Protein AF-A0A7S2KAJ5-F1 (afdb_monomer)

pLDDT: mean 87.56, std 11.95, range [47.47, 97.75]

Organism: NCBI:txid267567

Radius of gyration: 18.16 Å; Cα contacts (8 Å, |Δi|>4): 167; chains: 1; bounding box: 57×35×42 Å

InterPro domains:
  IPR006544 P-type ATPase, subfamily V [PTHR45630] (1-119)
  IPR023214 HAD superfamily [G3DSA:3.40.50.1000] (1-140)
  IPR036412 HAD-like superfamily [SSF56784] (3-54)

Sequence (151 aa):
LQFAGLLIMDCPLKFDSKRVVKELRAGQQKVVMVTGDALLTAVEVARRVGIVDAPQEFTYALSKTDVGDFVFQPIGGGKNEATENCLSYSVSTIAKLRKKVGEGKAAVCITGDVLAKLAVSAIERASPEKGSLVIDERIALNHPAARTELA

Secondary structure (DSSP, 8-state):
-----------PPPTTHHHHHHHHHHTT-------SS-HHHHHHHHHHTTS--S-GGGEEEEEE-TTS-EEEEETT--TTTTTTT-EE--HHHHHHHHHHHHTTS-EEE--HHHHHHHHHHHHHHH-TT-TT----HHHHTTSHHHHHHT-

Foldseek 3Di:
DDDDDDDDDDDDDDPCLLVVVVVCVVVVHQDDDDDPDDPVVSVVVCCVSVNAVADQQQEWEWDADPVRFIWTFRRPDDPVVRVVPIHGPDPVSVVVNVVCVVVSHHHYDYDLVRLLSLLVVQVCVVPVPDDDDPPDSVCSCVDPSSVVVVD

Solvent-accessible surface area (backbone atoms only — not comparable to full-atom values): 9088 Å² total; per-residue (Å²): 140,80,92,87,81,86,88,87,87,83,82,82,74,65,91,56,50,38,58,52,44,49,52,42,45,73,70,73,44,90,72,81,90,86,77,92,63,58,69,70,59,48,54,51,52,34,37,75,31,56,68,38,76,32,55,55,71,38,24,26,35,52,43,70,47,96,89,68,49,50,31,34,32,34,71,55,43,57,91,82,53,30,70,80,64,47,39,65,69,42,75,70,46,50,55,53,49,52,51,32,35,76,70,42,62,24,39,79,48,72,49,73,67,48,51,33,53,50,17,45,51,36,40,49,73,74,46,81,86,61,82,87,67,87,74,54,57,92,54,26,66,76,35,70,51,16,43,65,75,74,107

Nearest PDB structures (foldseek):
  4z2m-assembly1_B  TM=3.584E-01  e=3.881E+00  Homo sapiens
  5umu-assembly2_B  TM=3.124E-01  e=2.830E+00  Homo sapiens
  4kho-assembly1_A  TM=3.182E-01  e=8.284E+00  Thermochaetoides thermophila DSM 1495

Structure (mmCIF, N/CA/C/O backbone):
data_AF-A0A7S2KAJ5-F1
#
_entry.id   AF-A0A7S2KAJ5-F1
#
loop_
_atom_site.group_PDB
_atom_site.id
_atom_site.type_symbol
_atom_site.label_atom_id
_atom_site.label_alt_id
_atom_site.label_comp_id
_atom_site.label_asym_id
_atom_site.label_entity_id
_atom_site.label_seq_id
_atom_site.pdbx_PDB_ins_code
_atom_site.Cartn_x
_atom_site.Cartn_y
_atom_site.Cartn_z
_atom_site.occupancy
_atom_site.B_iso_or_equiv
_atom_site.auth_seq_id
_atom_site.auth_comp_id
_atom_site.auth_asym_id
_atom_site.auth_atom_id
_atom_site.pdbx_PDB_model_num
ATOM 1 N N . LEU A 1 1 ? -22.368 19.984 -20.597 1.00 83.06 1 LEU A N 1
ATOM 2 C CA . LEU A 1 1 ? -22.770 18.917 -19.649 1.00 83.06 1 LEU A CA 1
ATOM 3 C C . LEU A 1 1 ? -23.390 19.587 -18.427 1.00 83.06 1 LEU A C 1
ATOM 5 O O . LEU A 1 1 ? -22.793 20.538 -17.940 1.00 83.06 1 LEU A 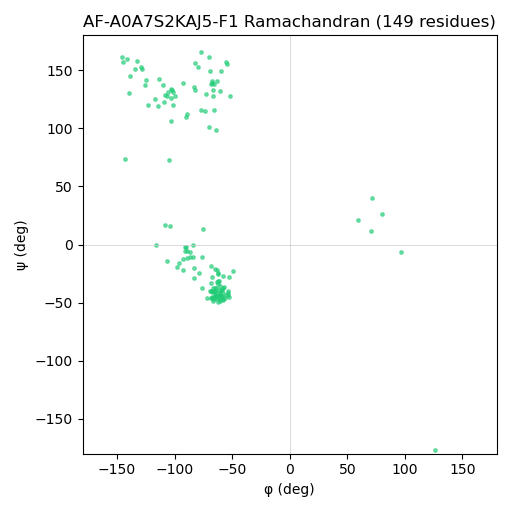O 1
ATOM 9 N N . GLN A 1 2 ? -24.568 19.147 -17.976 1.00 95.19 2 GLN A N 1
ATOM 10 C CA . GLN A 1 2 ? -25.142 19.542 -16.682 1.00 95.19 2 GLN A CA 1
ATOM 11 C C . GLN A 1 2 ? -24.953 18.383 -15.703 1.00 95.19 2 GLN A C 1
ATOM 13 O O . GLN A 1 2 ? -25.175 17.229 -16.065 1.00 95.19 2 GLN A O 1
ATOM 18 N N . PHE A 1 3 ? -24.495 18.680 -14.491 1.00 96.12 3 PHE A N 1
ATOM 19 C CA . PHE A 1 3 ? -24.355 17.673 -13.445 1.00 96.12 3 PHE A CA 1
ATOM 20 C C . PHE A 1 3 ? -25.740 17.160 -13.029 1.00 96.12 3 PHE A C 1
ATOM 22 O O . PHE A 1 3 ? -26.618 17.960 -12.715 1.00 96.12 3 PHE A O 1
ATOM 29 N N . ALA A 1 4 ? -25.923 15.839 -13.026 1.00 95.12 4 ALA A N 1
ATOM 30 C CA . ALA A 1 4 ? -27.211 15.193 -12.755 1.00 95.12 4 ALA A CA 1
ATOM 31 C C . ALA A 1 4 ? -27.214 14.325 -11.479 1.00 95.12 4 ALA A C 1
ATOM 33 O O . ALA A 1 4 ? -28.240 13.737 -11.150 1.00 95.12 4 ALA A O 1
ATOM 34 N N . GLY A 1 5 ? -26.089 14.238 -10.759 1.00 96.06 5 GLY A N 1
ATOM 35 C CA . GLY A 1 5 ? -25.944 13.423 -9.549 1.00 96.06 5 GLY A CA 1
ATOM 36 C C . GLY A 1 5 ? -24.762 12.449 -9.596 1.00 96.06 5 GLY A C 1
ATOM 37 O O . GLY A 1 5 ? -23.982 12.437 -10.549 1.00 96.06 5 GLY A O 1
ATOM 38 N N . LEU A 1 6 ? -24.634 11.638 -8.540 1.00 96.62 6 LEU A N 1
ATOM 39 C CA . LEU A 1 6 ? -23.617 10.592 -8.387 1.00 96.62 6 LEU A CA 1
ATOM 40 C C . LEU A 1 6 ? -24.288 9.240 -8.116 1.00 96.62 6 LEU A C 1
ATOM 42 O O . LEU A 1 6 ? -25.247 9.167 -7.350 1.00 96.62 6 LEU A O 1
ATOM 46 N N . LEU A 1 7 ? -23.743 8.171 -8.698 1.00 95.25 7 LEU A N 1
ATOM 47 C CA . LEU A 1 7 ? -24.048 6.785 -8.342 1.00 95.25 7 LEU A CA 1
ATOM 48 C C . LEU A 1 7 ? -22.826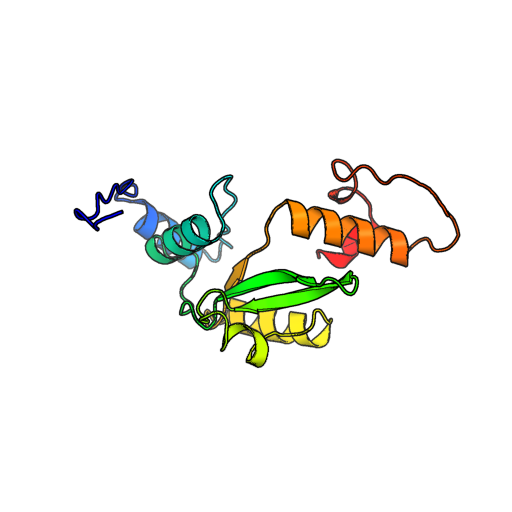 6.200 -7.629 1.00 95.25 7 LEU A C 1
ATOM 50 O O . LEU A 1 7 ? -21.734 6.193 -8.193 1.00 95.25 7 LEU A O 1
ATOM 54 N N . ILE A 1 8 ? -23.010 5.718 -6.401 1.00 93.62 8 ILE A N 1
ATOM 55 C CA . ILE A 1 8 ? -21.943 5.118 -5.591 1.00 93.62 8 ILE A CA 1
ATOM 56 C C . ILE A 1 8 ? -22.183 3.611 -5.520 1.00 93.62 8 ILE A C 1
ATOM 58 O O . ILE A 1 8 ? -23.275 3.173 -5.165 1.00 93.62 8 ILE A O 1
ATOM 62 N N . MET A 1 9 ? -21.157 2.824 -5.839 1.00 92.06 9 MET A N 1
ATOM 63 C CA . MET A 1 9 ? -21.164 1.367 -5.707 1.00 92.06 9 MET A CA 1
ATOM 64 C C . MET A 1 9 ? -20.085 0.966 -4.698 1.00 92.06 9 MET A C 1
ATOM 66 O O . MET A 1 9 ? -18.930 1.349 -4.870 1.00 92.06 9 MET A O 1
ATOM 70 N N . ASP A 1 10 ? -20.458 0.214 -3.659 1.00 88.88 10 ASP A N 1
ATOM 71 C CA . ASP A 1 10 ? -19.526 -0.318 -2.653 1.00 88.88 10 ASP A CA 1
ATOM 72 C C . ASP A 1 10 ? -19.474 -1.849 -2.739 1.00 88.88 10 ASP A C 1
ATOM 74 O O . ASP A 1 10 ? -20.491 -2.511 -2.962 1.00 88.88 10 ASP A O 1
ATOM 78 N N . CYS A 1 11 ? -18.280 -2.405 -2.545 1.00 92.00 11 CYS A N 1
ATOM 79 C CA . CYS A 1 11 ? -18.060 -3.839 -2.420 1.00 92.00 11 CYS A CA 1
ATOM 80 C C . CYS A 1 11 ? -17.854 -4.151 -0.929 1.00 92.00 11 CYS A C 1
ATOM 82 O O . CYS A 1 11 ? -16.810 -3.796 -0.370 1.00 92.00 11 CYS A O 1
ATOM 84 N N . PRO A 1 12 ? -18.835 -4.771 -0.246 1.00 93.31 12 PRO A N 1
ATOM 85 C CA . PRO A 1 12 ? -18.755 -4.968 1.191 1.00 93.31 12 PRO A CA 1
ATOM 86 C C . PRO A 1 12 ? -17.615 -5.921 1.558 1.00 93.31 12 PRO A C 1
ATOM 88 O O . PRO A 1 12 ? -17.417 -6.972 0.947 1.00 93.31 12 PRO A O 1
ATOM 91 N N . LEU A 1 13 ? -16.886 -5.570 2.616 1.00 94.75 13 LEU A N 1
ATOM 92 C CA . LEU A 1 13 ? -15.854 -6.432 3.182 1.00 94.75 13 LEU A CA 1
ATOM 93 C C . LEU A 1 13 ? -16.488 -7.654 3.849 1.00 94.75 13 LEU A C 1
ATOM 95 O O . LEU A 1 13 ? -17.572 -7.566 4.432 1.00 94.75 13 LEU A O 1
ATOM 99 N N . LYS A 1 14 ? -15.775 -8.785 3.846 1.00 96.00 14 LYS A N 1
ATOM 100 C CA . LYS A 1 14 ? -16.180 -9.934 4.663 1.00 96.00 14 LYS A CA 1
ATOM 101 C C . LYS A 1 14 ? -16.186 -9.526 6.139 1.00 96.00 14 LYS A C 1
ATOM 103 O O . LYS A 1 14 ? -15.228 -8.923 6.629 1.00 96.00 14 LYS A O 1
ATOM 108 N N . PHE A 1 15 ? -17.268 -9.866 6.838 1.00 94.94 15 PHE A N 1
ATOM 109 C CA . PHE A 1 15 ? -17.566 -9.389 8.195 1.00 94.94 15 PHE A CA 1
ATOM 110 C C . PHE A 1 15 ? -16.478 -9.724 9.231 1.00 94.94 15 PHE A C 1
ATOM 112 O O . PHE A 1 15 ? -16.310 -9.015 10.221 1.00 94.94 15 PHE A O 1
ATOM 119 N N . ASP A 1 16 ? -15.730 -10.798 9.004 1.00 96.69 16 ASP A N 1
ATOM 120 C CA . ASP A 1 16 ? -14.686 -11.320 9.878 1.00 96.69 16 ASP A CA 1
ATOM 121 C C . ASP A 1 16 ? -13.282 -10.798 9.542 1.00 96.69 16 ASP A C 1
ATOM 123 O O . ASP A 1 16 ? -12.380 -10.935 10.368 1.00 96.69 16 ASP A O 1
ATOM 127 N N . SER A 1 17 ? -13.079 -10.146 8.389 1.00 97.00 17 SER A N 1
ATOM 128 C CA . SER A 1 17 ? -11.740 -9.770 7.900 1.00 97.00 17 SER A CA 1
ATOM 129 C C . SER A 1 17 ? -10.960 -8.929 8.906 1.00 97.00 17 SER A C 1
ATOM 131 O O . SER A 1 17 ? -9.804 -9.223 9.201 1.00 97.00 17 SER A O 1
ATOM 133 N N . LYS A 1 18 ? -11.605 -7.919 9.502 1.00 96.50 18 LYS A N 1
ATOM 134 C CA . LYS A 1 18 ? -10.968 -7.061 10.511 1.00 96.50 18 LYS A CA 1
ATOM 135 C C . LYS A 1 18 ? -10.599 -7.829 11.783 1.00 96.50 18 LYS A C 1
ATOM 137 O O . LYS A 1 18 ? -9.556 -7.567 12.379 1.00 96.50 18 LYS A O 1
ATOM 142 N N . ARG A 1 19 ? -11.446 -8.775 12.208 1.00 97.62 19 ARG A N 1
ATOM 143 C CA . ARG A 1 19 ? -11.180 -9.614 13.386 1.00 97.62 19 ARG A CA 1
ATOM 144 C C . ARG A 1 19 ? -9.982 -10.525 13.129 1.00 97.62 19 ARG A C 1
ATOM 146 O O . ARG A 1 19 ? -9.058 -10.529 13.934 1.00 97.62 19 ARG A O 1
ATOM 153 N N . VAL A 1 20 ? -9.973 -11.217 11.991 1.00 97.62 20 VAL A N 1
ATOM 154 C CA . VAL A 1 20 ? -8.887 -12.128 11.603 1.00 97.62 20 VAL A CA 1
ATOM 155 C C . VAL A 1 20 ? -7.560 -11.376 11.496 1.00 97.62 20 VAL A C 1
ATOM 157 O O . VAL A 1 20 ? -6.582 -11.786 12.109 1.00 97.62 20 VAL A O 1
ATOM 160 N N . VAL A 1 21 ? -7.516 -10.229 10.807 1.00 97.19 21 VAL A N 1
ATOM 161 C CA . VAL A 1 21 ? -6.291 -9.408 10.716 1.00 97.19 21 VAL A CA 1
ATOM 162 C C . VAL A 1 21 ? -5.788 -8.995 12.103 1.00 97.19 21 VAL A C 1
ATOM 164 O O . VAL A 1 21 ? -4.587 -9.071 12.368 1.00 97.19 21 VAL A O 1
ATOM 167 N N . LYS A 1 22 ? -6.688 -8.600 13.012 1.00 96.38 22 LYS A N 1
ATOM 168 C CA . LYS A 1 22 ? -6.328 -8.253 14.394 1.00 96.38 22 LYS A CA 1
ATOM 169 C C . LYS A 1 22 ? -5.710 -9.438 15.143 1.00 96.38 22 LYS A C 1
ATOM 171 O O . LYS A 1 22 ? -4.711 -9.249 15.833 1.00 96.38 22 LYS A O 1
ATOM 176 N N . GLU A 1 23 ? -6.279 -10.633 15.012 1.00 97.75 23 GLU A N 1
ATOM 177 C CA . GLU A 1 23 ? -5.764 -11.858 15.641 1.00 97.75 23 GLU A CA 1
ATOM 178 C C . GLU A 1 23 ? -4.378 -12.241 15.095 1.00 97.75 23 GLU A C 1
ATOM 180 O O . GLU A 1 23 ? -3.468 -12.496 15.884 1.00 97.75 23 GLU A O 1
ATOM 185 N N . LEU A 1 24 ? -4.171 -12.178 13.773 1.00 97.00 24 LEU A N 1
ATOM 186 C CA . LEU A 1 24 ? -2.863 -12.433 13.146 1.00 97.00 24 LEU A CA 1
ATOM 187 C C . LEU A 1 24 ? -1.790 -11.464 13.676 1.00 97.00 24 LEU A C 1
ATOM 189 O O . LEU A 1 24 ? -0.694 -11.876 14.061 1.00 97.00 24 LEU A O 1
ATOM 193 N N . ARG A 1 25 ? -2.120 -10.168 13.766 1.00 93.94 25 ARG A N 1
ATOM 194 C CA . ARG A 1 25 ? -1.216 -9.143 14.316 1.00 93.94 25 ARG A CA 1
ATOM 195 C C . ARG A 1 25 ? -0.923 -9.361 15.802 1.00 93.94 25 ARG A C 1
ATOM 197 O O . ARG A 1 25 ? 0.220 -9.187 16.219 1.00 93.94 25 ARG A O 1
ATOM 204 N N . ALA A 1 26 ? -1.921 -9.761 16.593 1.00 95.44 26 ALA A N 1
ATOM 205 C CA . ALA A 1 26 ? -1.735 -10.110 18.004 1.00 95.44 26 ALA A CA 1
ATOM 206 C C . ALA A 1 26 ? -0.805 -11.325 18.179 1.00 95.44 26 ALA A C 1
ATOM 208 O O . ALA A 1 26 ? -0.020 -11.367 19.123 1.00 95.44 26 ALA A O 1
ATOM 209 N N . GLY A 1 27 ? -0.823 -12.258 17.223 1.00 96.50 27 GLY A N 1
ATOM 210 C CA . GLY A 1 27 ? 0.131 -13.364 17.107 1.00 96.50 27 GLY A CA 1
ATOM 211 C C . GLY A 1 27 ? 1.518 -12.976 16.575 1.00 96.50 27 GLY A C 1
ATOM 212 O O . GLY A 1 27 ? 2.281 -13.859 16.196 1.00 96.50 27 GLY A O 1
ATOM 213 N N . GLN A 1 28 ? 1.850 -11.679 16.513 1.00 92.56 28 GLN A N 1
ATOM 214 C CA . GLN A 1 28 ? 3.115 -11.143 15.987 1.00 92.56 28 GLN A CA 1
ATOM 215 C C . GLN A 1 28 ? 3.392 -11.497 14.515 1.00 92.56 28 GLN A C 1
ATOM 217 O O . GLN A 1 28 ? 4.535 -11.430 14.054 1.00 92.56 28 GLN A O 1
ATOM 222 N N . GLN A 1 29 ? 2.358 -11.840 13.742 1.00 93.62 29 GLN A N 1
ATOM 223 C CA . GLN A 1 29 ? 2.503 -12.074 12.310 1.00 93.62 29 GLN A CA 1
ATOM 224 C C . GLN A 1 29 ? 2.455 -10.749 11.548 1.00 93.62 29 GLN A C 1
ATOM 226 O O . GLN A 1 29 ? 1.611 -9.883 11.793 1.00 93.62 29 GLN A O 1
ATOM 231 N N . LYS A 1 30 ? 3.366 -10.592 10.584 1.00 90.62 30 LYS A N 1
ATOM 232 C CA . LYS A 1 30 ? 3.349 -9.457 9.658 1.00 90.62 30 LYS A CA 1
ATOM 233 C C . LYS A 1 30 ? 2.270 -9.698 8.611 1.00 90.62 30 LYS A C 1
ATOM 235 O O . LYS A 1 30 ? 2.382 -10.626 7.817 1.00 90.62 30 LYS A O 1
ATOM 240 N N . VAL A 1 31 ? 1.251 -8.848 8.604 1.00 94.88 31 VAL A N 1
ATOM 241 C CA . VAL A 1 31 ? 0.176 -8.892 7.610 1.00 94.88 31 VAL A CA 1
ATOM 242 C C . VAL A 1 31 ? 0.453 -7.838 6.545 1.00 94.88 31 VAL A C 1
ATOM 244 O O . VAL A 1 31 ? 0.685 -6.675 6.866 1.00 94.88 31 VAL A O 1
ATOM 247 N N . VAL A 1 32 ? 0.433 -8.249 5.280 1.00 94.62 32 VAL A N 1
ATOM 248 C CA . VAL A 1 32 ? 0.597 -7.377 4.111 1.00 94.62 32 VAL A CA 1
ATOM 249 C C . VAL A 1 32 ? -0.534 -7.641 3.121 1.00 94.62 32 VAL A C 1
ATOM 251 O O . VAL A 1 32 ? -1.083 -8.741 3.090 1.00 94.62 32 VAL A O 1
ATOM 254 N N . MET A 1 33 ? -0.887 -6.640 2.315 1.00 96.56 33 MET A N 1
ATOM 255 C CA . MET A 1 33 ? -1.870 -6.782 1.240 1.00 96.56 33 MET A CA 1
ATOM 256 C C . MET A 1 33 ? -1.163 -6.811 -0.113 1.00 96.56 33 MET A C 1
ATOM 258 O O . MET A 1 33 ? -0.359 -5.931 -0.409 1.00 96.56 33 MET A O 1
ATOM 262 N N . VAL A 1 34 ? -1.515 -7.791 -0.943 1.00 96.25 34 VAL A N 1
ATOM 263 C CA . VAL A 1 34 ? -1.158 -7.850 -2.364 1.00 96.25 34 VAL A CA 1
ATOM 264 C C . VAL A 1 34 ? -2.468 -7.964 -3.137 1.00 96.25 34 VAL A C 1
ATOM 266 O O . VAL A 1 34 ? -3.237 -8.892 -2.899 1.00 96.25 34 VAL A O 1
ATOM 269 N N . THR A 1 35 ? -2.752 -7.001 -4.011 1.00 95.81 35 THR A N 1
ATOM 270 C CA . THR A 1 35 ? -3.995 -6.945 -4.796 1.00 95.81 35 THR A CA 1
ATOM 271 C C . THR A 1 35 ? -3.714 -6.457 -6.217 1.00 95.81 35 THR A C 1
ATOM 273 O O . THR A 1 35 ? -2.677 -5.845 -6.472 1.00 95.81 35 THR A O 1
ATOM 276 N N . GLY A 1 36 ? -4.638 -6.750 -7.134 1.00 94.69 36 GLY A N 1
ATOM 277 C CA . GLY A 1 36 ? -4.684 -6.174 -8.479 1.00 94.69 36 GLY A CA 1
ATOM 278 C C . GLY A 1 36 ? -5.523 -4.894 -8.571 1.00 94.69 36 GLY A C 1
ATOM 279 O O . GLY A 1 36 ? -5.611 -4.312 -9.649 1.00 94.69 36 GLY A O 1
ATOM 280 N N . ASP A 1 37 ? -6.145 -4.464 -7.470 1.00 95.06 37 ASP A N 1
ATOM 281 C CA . ASP A 1 37 ? -6.926 -3.227 -7.425 1.00 95.06 37 ASP A CA 1
ATOM 282 C C . ASP A 1 37 ? -6.044 -1.976 -7.525 1.00 95.06 37 ASP A C 1
ATOM 284 O O . ASP A 1 37 ? -4.846 -1.985 -7.230 1.00 95.06 37 ASP A O 1
ATOM 288 N N . ALA A 1 38 ? -6.668 -0.853 -7.885 1.00 92.19 38 ALA A N 1
ATOM 289 C CA . ALA A 1 38 ? -6.011 0.446 -7.882 1.00 92.19 38 ALA A CA 1
ATOM 290 C C . ALA A 1 38 ? -5.502 0.832 -6.479 1.00 92.19 38 ALA A C 1
ATOM 292 O O . ALA A 1 38 ? -6.118 0.519 -5.457 1.00 92.19 38 ALA A O 1
ATOM 293 N N . LEU A 1 39 ? -4.403 1.591 -6.441 1.00 92.94 39 LEU A N 1
ATOM 294 C CA . LEU A 1 39 ? -3.681 1.960 -5.218 1.00 92.94 39 LEU A CA 1
ATOM 295 C C . LEU A 1 39 ? -4.571 2.596 -4.138 1.00 92.94 39 LEU A C 1
ATOM 297 O O . LEU A 1 39 ? -4.490 2.205 -2.976 1.00 92.94 39 LEU A O 1
ATOM 301 N N . LEU A 1 40 ? -5.449 3.533 -4.509 1.00 91.75 40 LEU A N 1
ATOM 302 C CA . LEU A 1 40 ? -6.346 4.194 -3.552 1.00 91.75 40 LEU A CA 1
ATOM 303 C C . LEU A 1 40 ? -7.343 3.210 -2.927 1.00 91.75 40 LEU A C 1
ATOM 305 O O . LEU A 1 40 ? -7.559 3.243 -1.717 1.00 91.75 40 LEU A O 1
ATOM 309 N N . THR A 1 41 ? -7.890 2.295 -3.732 1.00 92.81 41 THR A N 1
ATOM 310 C CA . THR A 1 41 ? -8.804 1.247 -3.263 1.00 92.81 41 THR A CA 1
ATOM 311 C C . THR A 1 41 ? -8.087 0.280 -2.330 1.00 92.81 41 THR A C 1
ATOM 313 O O . THR A 1 41 ? -8.580 0.006 -1.239 1.00 92.81 41 THR A O 1
ATOM 316 N N . ALA A 1 42 ? -6.896 -0.191 -2.710 1.00 95.06 42 ALA A N 1
ATOM 317 C CA . ALA A 1 42 ? -6.094 -1.099 -1.895 1.00 95.06 42 ALA A CA 1
ATOM 318 C C . ALA A 1 42 ? -5.774 -0.493 -0.520 1.00 95.06 42 ALA A C 1
ATOM 320 O O . ALA A 1 42 ? -5.962 -1.131 0.515 1.00 95.06 42 ALA A O 1
ATOM 321 N N . VAL A 1 43 ? -5.339 0.768 -0.507 1.00 93.75 43 VAL A N 1
ATOM 322 C CA . VAL A 1 43 ? -5.015 1.505 0.717 1.00 93.75 43 VAL A CA 1
ATOM 323 C C . VAL A 1 43 ? -6.246 1.693 1.600 1.00 93.75 43 VAL A C 1
ATOM 325 O O . VAL A 1 43 ? -6.152 1.532 2.817 1.00 93.75 43 VAL A O 1
ATOM 328 N N . GLU A 1 44 ? -7.398 2.006 1.011 1.00 92.50 44 GLU A N 1
ATOM 329 C CA . GLU A 1 44 ? -8.638 2.166 1.766 1.00 92.50 44 GLU A CA 1
ATOM 330 C C . GLU A 1 44 ? -9.132 0.846 2.363 1.00 92.50 44 GLU A C 1
ATOM 332 O O . GLU A 1 44 ? -9.425 0.772 3.559 1.00 92.50 44 GLU A O 1
ATOM 337 N N . VAL A 1 45 ? -9.129 -0.237 1.583 1.00 95.44 45 VAL A N 1
ATOM 338 C CA . VAL A 1 45 ? -9.478 -1.571 2.087 1.00 95.44 45 VAL A CA 1
ATOM 339 C C . VAL A 1 45 ? -8.514 -1.996 3.194 1.00 95.44 45 VAL A C 1
ATOM 341 O O . VAL A 1 45 ? -8.970 -2.431 4.252 1.00 95.44 45 VAL A O 1
ATOM 344 N N . ALA A 1 46 ? -7.200 -1.821 3.003 1.00 96.00 46 ALA A N 1
ATOM 345 C CA . ALA A 1 46 ? -6.172 -2.168 3.986 1.00 96.00 46 ALA A CA 1
ATOM 346 C C . ALA A 1 46 ? -6.382 -1.452 5.328 1.00 96.00 46 ALA A C 1
ATOM 348 O O . ALA A 1 46 ? -6.177 -2.047 6.389 1.00 96.00 46 ALA A O 1
ATOM 349 N N . ARG A 1 47 ? -6.841 -0.198 5.294 1.00 93.94 47 ARG A N 1
ATOM 350 C CA . ARG A 1 47 ? -7.186 0.571 6.493 1.00 93.94 47 ARG A CA 1
ATOM 351 C C . ARG A 1 47 ? -8.466 0.073 7.148 1.00 93.94 47 ARG A C 1
ATOM 353 O O . ARG A 1 47 ? -8.480 -0.170 8.354 1.00 93.94 47 ARG A O 1
ATOM 360 N N . ARG A 1 48 ? -9.523 -0.176 6.367 1.00 94.69 48 ARG A N 1
ATOM 361 C CA . ARG A 1 48 ? -10.793 -0.720 6.886 1.00 94.69 48 ARG A CA 1
ATOM 362 C C . ARG A 1 48 ? -10.601 -2.068 7.594 1.00 94.69 48 ARG A C 1
ATOM 364 O O . ARG A 1 48 ? -11.239 -2.301 8.624 1.00 94.69 48 ARG A O 1
ATOM 371 N N . VAL A 1 49 ? -9.714 -2.934 7.088 1.00 96.62 49 VAL A N 1
ATOM 372 C CA . VAL A 1 49 ? -9.419 -4.248 7.697 1.00 96.62 49 VAL A CA 1
ATOM 373 C C . VAL A 1 49 ? -8.332 -4.216 8.781 1.00 96.62 49 VAL A C 1
ATOM 375 O O . VAL A 1 49 ? -8.136 -5.224 9.452 1.00 96.62 49 VAL A O 1
ATOM 378 N N . GLY A 1 50 ? -7.652 -3.087 9.004 1.00 94.56 50 GLY A N 1
ATOM 379 C CA . GLY A 1 50 ? -6.639 -2.947 10.060 1.00 94.56 50 GLY A CA 1
ATOM 380 C C . GLY A 1 50 ? -5.258 -3.515 9.716 1.00 94.56 50 GLY A C 1
ATOM 381 O O . GLY A 1 50 ? -4.515 -3.911 10.615 1.00 94.56 50 GLY A O 1
ATOM 382 N N . ILE A 1 51 ? -4.905 -3.583 8.429 1.00 95.81 51 ILE A N 1
ATOM 383 C CA . ILE A 1 51 ? -3.515 -3.793 7.986 1.00 95.81 51 ILE A CA 1
ATOM 384 C C . ILE A 1 51 ? -2.726 -2.487 8.138 1.00 95.81 51 ILE A C 1
ATOM 386 O O . ILE A 1 51 ? -1.563 -2.504 8.532 1.00 95.81 51 ILE A O 1
ATOM 390 N N . VAL A 1 52 ? -3.378 -1.356 7.858 1.00 93.31 52 VAL A N 1
ATOM 391 C CA . VAL A 1 52 ? -2.824 -0.008 8.001 1.00 93.31 52 VAL A CA 1
ATOM 392 C C . VAL A 1 52 ? -3.595 0.741 9.083 1.00 93.31 52 VAL A C 1
ATOM 394 O O . VAL A 1 52 ? -4.788 0.976 8.928 1.00 93.31 52 VAL A O 1
ATOM 397 N N . ASP A 1 53 ? -2.904 1.159 10.143 1.00 88.88 53 ASP A N 1
ATOM 398 C CA . ASP A 1 53 ? -3.487 2.017 11.190 1.00 88.88 53 ASP A CA 1
ATOM 399 C C . ASP A 1 53 ? -3.175 3.505 10.970 1.00 88.88 53 ASP A C 1
ATOM 401 O O . ASP A 1 53 ? -3.802 4.377 11.570 1.00 88.88 53 ASP A O 1
ATOM 405 N N . ALA A 1 54 ? -2.195 3.799 10.111 1.00 87.94 54 ALA A N 1
ATOM 406 C CA . ALA A 1 54 ? -1.743 5.155 9.867 1.00 87.94 54 ALA A CA 1
ATOM 407 C C . ALA A 1 54 ? -2.826 5.995 9.153 1.00 87.94 54 ALA A C 1
ATOM 409 O O . ALA A 1 54 ? -3.482 5.509 8.216 1.00 87.94 54 ALA A O 1
ATOM 410 N N . PRO A 1 55 ? -2.978 7.276 9.535 1.00 86.56 55 PRO A N 1
ATOM 411 C CA . PRO A 1 55 ? -3.774 8.238 8.783 1.00 86.56 55 PRO A CA 1
ATOM 412 C C . PRO A 1 55 ? -3.336 8.334 7.314 1.00 86.56 55 PRO A C 1
ATOM 414 O O . PRO A 1 55 ? -2.189 8.043 6.960 1.00 86.56 55 PRO A O 1
ATOM 417 N N . GLN A 1 56 ? -4.249 8.760 6.439 1.00 85.56 56 GLN A N 1
ATOM 418 C CA . GLN A 1 56 ? -3.994 8.841 4.995 1.00 85.56 56 GLN A CA 1
ATOM 419 C C . GLN A 1 56 ? -2.828 9.785 4.648 1.00 85.56 56 GLN A C 1
ATOM 421 O O . GLN A 1 56 ? -2.037 9.477 3.760 1.00 85.56 56 GLN A O 1
ATOM 426 N N . GLU A 1 57 ? -2.669 10.881 5.391 1.00 86.00 57 GLU A N 1
ATOM 427 C CA . GLU A 1 57 ? -1.548 11.831 5.279 1.00 86.00 57 GLU A CA 1
ATOM 428 C C . GLU A 1 57 ? -0.175 11.203 5.589 1.00 86.00 57 GLU A C 1
ATOM 430 O O . GLU A 1 57 ? 0.844 11.638 5.060 1.00 86.00 57 GLU A O 1
ATOM 435 N N . PHE A 1 58 ? -0.143 10.126 6.383 1.00 90.25 58 PHE A N 1
ATOM 436 C CA . PHE A 1 58 ? 1.066 9.357 6.698 1.00 90.25 58 PHE A CA 1
ATOM 437 C C . PHE A 1 58 ? 1.141 8.029 5.935 1.00 90.25 58 PHE A C 1
ATOM 439 O O . PHE A 1 58 ? 1.916 7.137 6.296 1.00 90.25 58 PHE A O 1
ATOM 446 N N . THR A 1 59 ? 0.338 7.882 4.880 1.00 93.44 59 THR A N 1
ATOM 447 C CA . THR A 1 59 ? 0.427 6.761 3.948 1.00 93.44 59 THR A CA 1
ATOM 448 C C . THR A 1 59 ? 1.149 7.221 2.686 1.00 93.44 59 THR A C 1
ATOM 450 O O . THR A 1 59 ? 0.685 8.131 2.002 1.00 93.44 59 THR A O 1
ATOM 453 N N . TYR A 1 60 ? 2.272 6.582 2.375 1.00 94.56 60 TYR A N 1
ATOM 454 C CA . TYR A 1 60 ? 3.145 6.949 1.266 1.00 94.56 60 TYR A CA 1
ATOM 455 C C . TYR A 1 60 ? 3.081 5.906 0.149 1.00 94.56 60 TYR A C 1
ATOM 457 O O . TYR A 1 60 ? 3.122 4.704 0.408 1.00 94.56 60 TYR A O 1
ATOM 465 N N . ALA A 1 61 ? 3.023 6.362 -1.095 1.00 94.75 61 ALA A N 1
ATOM 466 C CA . ALA A 1 61 ? 3.218 5.560 -2.290 1.00 94.75 61 ALA A CA 1
ATOM 467 C C . ALA A 1 61 ? 4.623 5.804 -2.836 1.00 94.75 61 ALA A C 1
ATOM 469 O O . ALA A 1 61 ? 5.048 6.952 -2.953 1.00 94.75 61 ALA A O 1
ATOM 470 N N . LEU A 1 62 ? 5.350 4.742 -3.174 1.00 94.81 62 LEU A N 1
ATOM 471 C CA . LEU A 1 62 ? 6.579 4.899 -3.945 1.00 94.81 62 LEU A CA 1
ATOM 472 C C . LEU A 1 62 ? 6.215 5.254 -5.392 1.00 94.81 62 LEU A C 1
ATOM 474 O O . LEU A 1 62 ? 5.409 4.561 -6.013 1.00 94.81 62 LEU A O 1
ATOM 478 N N . SER A 1 63 ? 6.825 6.303 -5.931 1.00 93.25 63 SER A N 1
ATOM 479 C CA . SER A 1 63 ? 6.704 6.710 -7.329 1.00 93.25 63 SER A CA 1
ATOM 480 C C . SER A 1 63 ? 8.083 6.990 -7.927 1.00 93.25 63 SER A C 1
ATOM 482 O O . SER A 1 63 ? 9.058 7.224 -7.209 1.00 93.25 63 SER A O 1
ATOM 484 N N . LYS A 1 64 ? 8.178 6.915 -9.258 1.00 91.88 64 LYS A N 1
ATOM 485 C CA . LYS A 1 64 ? 9.370 7.302 -10.020 1.00 91.88 64 LYS A CA 1
ATOM 486 C C . LYS A 1 64 ? 9.104 8.667 -10.652 1.00 91.88 64 LYS A C 1
ATOM 488 O O . LYS A 1 64 ? 8.076 8.829 -11.307 1.00 91.88 64 LYS A O 1
ATOM 493 N N . THR A 1 65 ? 9.986 9.632 -10.422 1.00 89.38 65 THR A N 1
ATOM 494 C CA . THR A 1 65 ? 9.900 10.983 -10.991 1.00 89.38 65 THR A CA 1
ATOM 495 C C . THR A 1 65 ? 10.346 10.989 -12.452 1.00 89.38 65 THR A C 1
ATOM 497 O O . THR A 1 65 ? 11.011 10.057 -12.913 1.00 89.38 65 THR A O 1
ATOM 500 N N . ASP A 1 66 ? 10.038 12.068 -13.174 1.00 85.56 66 ASP A N 1
ATOM 501 C CA . ASP A 1 66 ? 10.473 12.258 -14.566 1.00 85.56 66 ASP A CA 1
ATOM 502 C C . ASP A 1 66 ? 12.005 12.312 -14.706 1.00 85.56 66 ASP A C 1
ATOM 504 O O . ASP A 1 66 ? 12.552 11.968 -15.751 1.00 85.56 66 ASP A O 1
ATOM 508 N N . VAL A 1 67 ? 12.706 12.695 -13.632 1.00 80.88 67 VAL A N 1
ATOM 509 C CA . VAL A 1 67 ? 14.179 12.743 -13.557 1.00 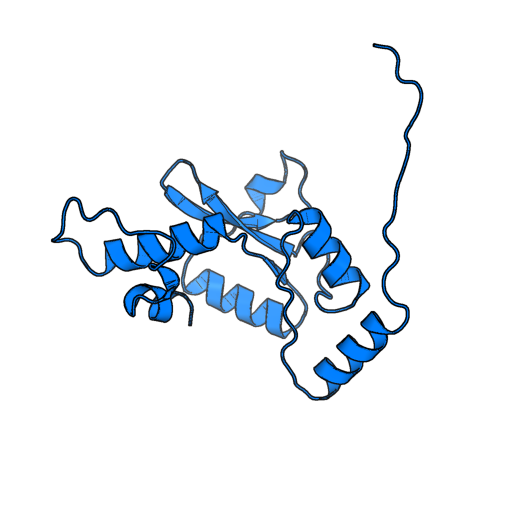80.88 67 VAL A CA 1
ATOM 510 C C . VAL A 1 67 ? 14.783 11.338 -13.385 1.00 80.88 67 VAL A C 1
ATOM 512 O O . VAL A 1 67 ? 15.983 11.146 -13.545 1.00 80.88 67 VAL A O 1
ATOM 515 N N . GLY A 1 68 ? 13.949 10.331 -13.106 1.00 82.25 68 GLY A N 1
ATOM 516 C CA . GLY A 1 68 ? 14.351 8.936 -12.930 1.00 82.25 68 GLY A CA 1
ATOM 517 C C . GLY A 1 68 ? 14.552 8.511 -11.475 1.00 82.25 68 GLY A C 1
ATOM 518 O O . GLY A 1 68 ? 14.718 7.316 -11.225 1.00 82.25 68 GLY A O 1
ATOM 519 N N . ASP A 1 69 ? 14.471 9.447 -10.529 1.00 90.00 69 ASP A N 1
ATOM 520 C CA . ASP A 1 69 ? 14.617 9.186 -9.098 1.00 90.00 69 ASP A CA 1
ATOM 521 C C . ASP A 1 69 ? 13.340 8.613 -8.479 1.00 90.00 69 ASP A C 1
ATOM 523 O O . ASP A 1 69 ? 12.223 8.897 -8.913 1.00 90.00 69 ASP A O 1
ATOM 527 N N . PHE A 1 70 ? 13.496 7.839 -7.408 1.00 93.62 70 PHE A N 1
ATOM 528 C CA . PHE A 1 70 ? 12.370 7.329 -6.632 1.00 93.62 70 PHE A CA 1
ATOM 529 C C . PHE A 1 70 ? 12.037 8.263 -5.464 1.00 93.62 70 PHE A C 1
ATOM 531 O O . PHE A 1 70 ? 12.924 8.771 -4.771 1.00 93.62 70 PHE A O 1
ATOM 538 N N . VAL A 1 71 ? 10.746 8.472 -5.211 1.00 94.56 71 VAL A N 1
ATOM 539 C CA . VAL A 1 71 ? 10.250 9.296 -4.101 1.00 94.56 71 VAL A CA 1
ATOM 540 C C . VAL A 1 71 ? 9.041 8.648 -3.439 1.00 94.56 71 VAL A C 1
ATOM 542 O O . VAL A 1 71 ? 8.219 8.002 -4.083 1.00 94.56 71 VAL A O 1
ATOM 545 N N . PHE A 1 72 ? 8.927 8.815 -2.127 1.00 94.19 72 PHE A N 1
ATOM 546 C CA . PHE A 1 72 ? 7.744 8.449 -1.363 1.00 94.19 72 PHE A CA 1
ATOM 547 C C . PHE A 1 72 ? 6.795 9.642 -1.320 1.00 94.19 72 PHE A C 1
ATOM 549 O O . PHE A 1 72 ? 7.067 10.630 -0.637 1.00 94.19 72 PHE A O 1
ATOM 556 N N . GLN A 1 73 ? 5.677 9.534 -2.027 1.00 92.06 73 GLN A N 1
ATOM 557 C CA . GLN A 1 73 ? 4.663 10.574 -2.129 1.00 92.06 73 GLN A CA 1
ATOM 558 C C . GLN A 1 73 ? 3.471 10.261 -1.211 1.00 92.06 73 GLN A C 1
ATOM 560 O O . GLN A 1 73 ? 2.964 9.137 -1.241 1.00 92.06 73 GLN A O 1
ATOM 565 N N . PRO A 1 74 ? 2.987 11.213 -0.397 1.00 91.12 74 PRO A N 1
ATOM 566 C CA . PRO A 1 74 ? 1.804 11.001 0.431 1.00 91.12 74 PRO A CA 1
ATOM 567 C C . PRO A 1 74 ? 0.538 10.862 -0.427 1.00 91.12 74 PRO A C 1
ATOM 569 O O . PRO A 1 74 ? 0.327 11.601 -1.387 1.00 91.12 74 PRO A O 1
ATOM 572 N N . ILE A 1 75 ? -0.338 9.931 -0.052 1.00 87.50 75 ILE A N 1
ATOM 573 C CA . ILE A 1 75 ? -1.565 9.600 -0.801 1.00 87.50 75 ILE A CA 1
ATOM 574 C C . ILE A 1 75 ? -2.719 10.562 -0.467 1.00 87.50 75 ILE A C 1
ATOM 576 O O . ILE A 1 75 ? -3.691 10.664 -1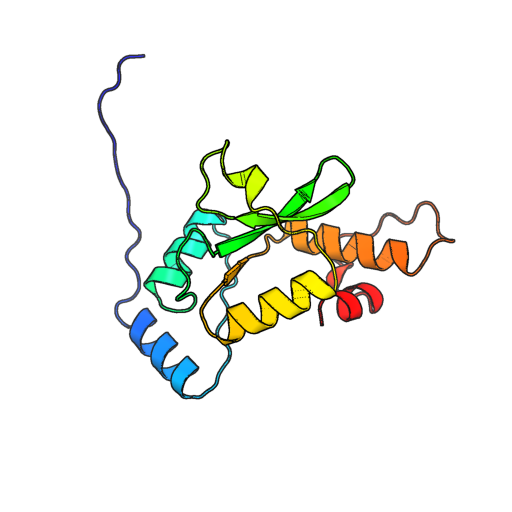.213 1.00 87.50 75 ILE A O 1
ATOM 580 N N . GLY A 1 76 ? -2.636 11.250 0.675 1.00 71.25 76 GLY A N 1
ATOM 581 C CA . GLY A 1 76 ? -3.677 12.150 1.186 1.00 71.25 76 GLY A CA 1
ATOM 582 C C . GLY A 1 76 ? -3.574 13.615 0.763 1.00 71.25 76 GLY A C 1
ATOM 583 O O . GLY A 1 76 ? -4.475 14.377 1.090 1.00 71.25 76 GLY A O 1
ATOM 584 N N . GLY A 1 77 ? -2.513 14.024 0.064 1.00 60.47 77 GLY A N 1
ATOM 585 C CA . GLY A 1 77 ? -2.328 15.424 -0.321 1.00 60.47 77 GLY A CA 1
ATOM 586 C C . GLY A 1 77 ? -3.120 15.785 -1.577 1.00 60.47 77 GLY A C 1
ATOM 587 O O . GLY A 1 77 ? -3.040 15.086 -2.590 1.00 60.47 77 GLY A O 1
ATOM 588 N N . GLY A 1 78 ? -3.838 16.912 -1.557 1.00 55.06 78 GLY A N 1
ATOM 589 C CA . GLY A 1 78 ? -4.253 17.565 -2.802 1.00 55.06 78 GLY A CA 1
ATOM 590 C C . GLY A 1 78 ? -3.025 17.844 -3.681 1.00 55.06 78 GLY A C 1
ATOM 591 O O . GLY A 1 78 ? -1.908 17.939 -3.172 1.00 55.06 78 GLY A O 1
ATOM 592 N N . LYS A 1 79 ? -3.202 17.992 -5.003 1.00 52.91 79 LYS A N 1
ATOM 593 C CA . LYS A 1 79 ? -2.088 18.161 -5.967 1.00 52.91 79 LYS A CA 1
ATOM 594 C C . LYS A 1 79 ? -1.050 19.237 -5.582 1.00 52.91 79 LYS A C 1
ATOM 596 O O . LYS A 1 79 ? 0.080 19.136 -6.039 1.00 52.91 79 LYS A O 1
ATOM 601 N N . ASN A 1 80 ? -1.417 20.210 -4.742 1.00 47.47 80 ASN A N 1
ATOM 602 C CA . ASN A 1 80 ? -0.542 21.294 -4.284 1.00 47.47 80 ASN A CA 1
ATOM 603 C C . ASN A 1 80 ? 0.196 21.011 -2.955 1.00 47.47 80 ASN A C 1
ATOM 605 O O . ASN A 1 80 ? 1.227 21.621 -2.715 1.00 47.47 80 ASN A O 1
ATOM 609 N N . GLU A 1 81 ? -0.283 20.090 -2.109 1.00 48.25 81 GLU A N 1
ATOM 610 C CA . GLU A 1 81 ? 0.374 19.703 -0.839 1.00 48.25 81 GLU A CA 1
ATOM 611 C C . GLU A 1 81 ? 1.204 18.419 -0.976 1.00 48.25 81 GLU A C 1
ATOM 613 O O . GLU A 1 81 ? 2.103 18.147 -0.179 1.00 48.25 81 GLU A O 1
ATOM 618 N N . ALA A 1 82 ? 0.927 17.619 -2.010 1.00 51.41 82 ALA A N 1
ATOM 619 C CA . ALA A 1 82 ? 1.633 16.369 -2.265 1.00 51.41 82 ALA A CA 1
ATOM 620 C C . ALA A 1 82 ? 3.134 16.567 -2.554 1.00 51.41 82 ALA A C 1
ATOM 622 O O . ALA A 1 82 ? 3.904 15.634 -2.357 1.00 51.41 82 ALA A O 1
ATOM 623 N N . THR A 1 83 ? 3.556 17.760 -2.987 1.00 53.00 83 THR A N 1
ATOM 624 C CA . THR A 1 83 ? 4.959 18.087 -3.283 1.00 53.00 83 THR A CA 1
ATOM 625 C C . THR A 1 83 ? 5.780 18.487 -2.058 1.00 53.00 83 THR A C 1
ATOM 627 O O . THR A 1 83 ? 6.980 18.227 -2.053 1.00 53.00 83 THR A O 1
ATOM 630 N N . GLU A 1 84 ? 5.179 19.066 -1.010 1.00 59.12 84 GLU A N 1
ATOM 631 C CA . GLU A 1 84 ? 5.942 19.532 0.166 1.00 59.12 84 GLU A CA 1
ATOM 632 C C . GLU A 1 84 ? 6.334 18.399 1.126 1.00 59.12 84 GLU A C 1
ATOM 634 O O . GLU A 1 84 ? 7.345 18.496 1.816 1.00 59.12 84 GLU A O 1
ATOM 639 N N . ASN A 1 85 ? 5.588 17.289 1.124 1.00 74.56 85 ASN A N 1
ATOM 640 C CA . ASN A 1 85 ? 5.821 16.147 2.017 1.00 74.56 85 ASN A CA 1
ATOM 641 C C . ASN A 1 85 ? 6.381 14.900 1.307 1.00 74.56 85 ASN A C 1
ATOM 643 O O . ASN A 1 85 ? 6.346 13.797 1.860 1.00 74.56 85 ASN A O 1
ATOM 647 N N . CYS A 1 86 ? 6.913 15.056 0.093 1.00 84.69 86 CYS A N 1
ATOM 648 C CA . CYS A 1 86 ? 7.636 13.986 -0.588 1.00 84.69 86 CYS A CA 1
ATOM 649 C C . CYS A 1 86 ? 8.942 13.661 0.145 1.00 84.69 86 CYS A C 1
ATOM 651 O O . CYS A 1 86 ? 9.737 14.544 0.466 1.00 84.69 86 CYS A O 1
ATOM 653 N N . LEU A 1 87 ? 9.201 12.373 0.367 1.00 90.94 87 LEU A N 1
ATOM 654 C CA . LEU A 1 87 ? 10.453 11.914 0.958 1.00 90.94 87 LEU A CA 1
ATOM 655 C C . LEU A 1 87 ? 11.312 11.264 -0.123 1.00 90.94 87 LEU A C 1
ATOM 657 O O . LEU A 1 87 ? 10.858 10.354 -0.815 1.00 90.94 87 LEU A O 1
ATOM 661 N N . SER A 1 88 ? 12.566 11.691 -0.256 1.00 92.50 88 SER A N 1
ATOM 662 C CA . SER A 1 88 ? 13.487 11.073 -1.213 1.00 92.50 88 SER A CA 1
ATOM 663 C C . SER A 1 88 ? 13.741 9.606 -0.867 1.00 92.50 88 SER A C 1
ATOM 665 O O . SER A 1 88 ? 13.881 9.239 0.309 1.00 92.50 88 SER A O 1
ATOM 667 N N . TYR A 1 89 ? 13.824 8.756 -1.889 1.00 92.69 89 TYR A N 1
ATOM 668 C CA . TYR A 1 89 ? 14.228 7.369 -1.716 1.00 92.69 89 TYR A CA 1
ATOM 669 C C . TYR A 1 89 ? 15.721 7.311 -1.372 1.00 92.69 89 TYR A C 1
ATOM 671 O O . TYR A 1 89 ? 16.595 7.480 -2.217 1.00 92.69 89 TYR A O 1
ATOM 679 N N . SER A 1 90 ? 16.020 7.121 -0.089 1.00 91.88 90 SER A N 1
ATOM 680 C CA . SER A 1 90 ? 17.382 6.978 0.423 1.00 91.88 90 SER A CA 1
ATOM 681 C C . SER A 1 90 ? 17.405 5.994 1.586 1.00 91.88 90 SER A C 1
ATOM 683 O O . SER A 1 90 ? 16.404 5.833 2.288 1.00 91.88 90 SER A O 1
ATOM 685 N N . VAL A 1 91 ? 18.569 5.399 1.860 1.00 90.75 91 VAL A N 1
ATOM 686 C CA . VAL A 1 91 ? 18.764 4.469 2.989 1.00 90.75 91 VAL A CA 1
ATOM 687 C C . VAL A 1 91 ? 18.317 5.098 4.316 1.00 90.75 91 VAL A C 1
ATOM 689 O O . VAL A 1 91 ? 17.652 4.458 5.131 1.00 90.75 91 VAL A O 1
ATOM 692 N N . SER A 1 92 ? 18.613 6.386 4.516 1.00 93.38 92 SER A N 1
ATOM 693 C CA . SER A 1 92 ? 18.237 7.113 5.734 1.00 93.38 92 SER A CA 1
ATOM 694 C C . SER A 1 92 ? 16.721 7.320 5.858 1.00 93.38 92 SER A C 1
ATOM 696 O O . SER A 1 92 ? 16.159 7.172 6.946 1.00 93.38 92 SER A O 1
ATOM 698 N N . THR A 1 93 ? 16.043 7.621 4.746 1.00 93.75 93 THR A N 1
ATOM 699 C CA . THR A 1 93 ? 14.586 7.783 4.690 1.00 93.75 93 THR A CA 1
ATOM 700 C C . THR A 1 93 ? 13.891 6.450 4.934 1.00 93.75 93 THR A C 1
ATOM 702 O O . THR A 1 93 ? 12.973 6.383 5.750 1.00 93.75 93 THR A O 1
ATOM 705 N N . ILE A 1 94 ? 14.358 5.381 4.283 1.00 92.75 94 ILE A N 1
ATOM 706 C CA . ILE A 1 94 ? 13.807 4.029 4.420 1.00 92.75 94 ILE A CA 1
ATOM 707 C C . ILE A 1 94 ? 13.927 3.555 5.870 1.00 92.75 94 ILE A C 1
ATOM 709 O O . ILE A 1 94 ? 12.950 3.063 6.429 1.00 92.75 94 ILE A O 1
ATOM 713 N N . ALA A 1 95 ? 15.070 3.774 6.528 1.00 93.38 95 ALA A N 1
ATOM 714 C CA . ALA A 1 95 ? 15.245 3.426 7.939 1.00 93.38 95 ALA A CA 1
ATOM 715 C C . ALA A 1 95 ? 14.247 4.164 8.855 1.00 93.38 95 ALA A C 1
ATOM 717 O O . ALA A 1 95 ? 13.629 3.554 9.734 1.00 93.38 95 ALA A O 1
ATOM 718 N N . LYS A 1 96 ? 14.034 5.4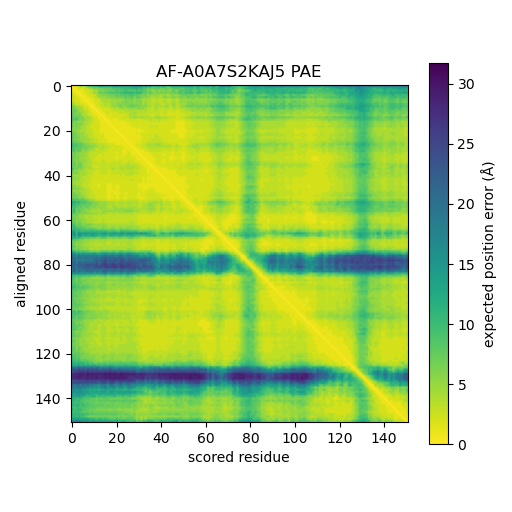68 8.622 1.00 94.06 96 LYS A N 1
ATOM 719 C CA . LYS A 1 96 ? 13.049 6.276 9.364 1.00 94.06 96 LYS A CA 1
ATOM 720 C C . LYS A 1 96 ? 11.615 5.801 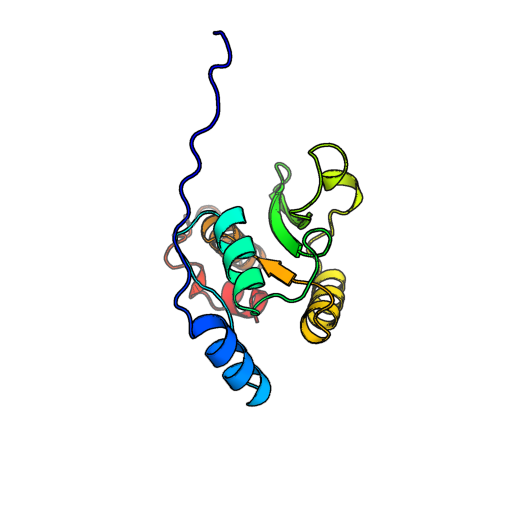9.110 1.00 94.06 96 LYS A C 1
ATOM 722 O O . LYS A 1 96 ? 10.848 5.657 10.063 1.00 94.06 96 LYS A O 1
ATOM 727 N N . LEU A 1 97 ? 11.255 5.543 7.851 1.00 93.12 97 LEU A N 1
ATOM 728 C CA . LEU A 1 97 ? 9.934 5.040 7.469 1.00 93.12 97 LEU A CA 1
ATOM 729 C C . LEU A 1 97 ? 9.678 3.658 8.059 1.00 93.12 97 LEU A C 1
ATOM 731 O O . LEU A 1 97 ? 8.638 3.456 8.671 1.00 93.12 97 LEU A O 1
ATOM 735 N N . ARG A 1 98 ? 10.644 2.739 7.982 1.00 92.88 98 ARG A N 1
ATOM 736 C CA . ARG A 1 98 ? 10.555 1.400 8.578 1.00 92.88 98 ARG A CA 1
ATOM 737 C C . ARG A 1 98 ? 10.250 1.465 10.073 1.00 92.88 98 ARG A C 1
ATOM 739 O O . ARG A 1 98 ? 9.389 0.727 10.545 1.00 92.88 98 ARG A O 1
ATOM 746 N N . LYS A 1 99 ? 10.905 2.373 10.807 1.00 93.81 99 LYS A N 1
ATOM 747 C CA . LYS A 1 99 ? 10.614 2.608 12.228 1.00 93.81 99 LYS A CA 1
ATOM 748 C C . LYS A 1 99 ? 9.181 3.111 12.434 1.00 93.81 99 LYS A C 1
ATOM 750 O O . LYS A 1 99 ? 8.450 2.540 13.235 1.00 93.81 99 LYS A O 1
ATOM 755 N N . LYS A 1 100 ? 8.753 4.130 11.680 1.00 93.38 100 LYS A N 1
ATOM 756 C CA . LYS A 1 100 ? 7.383 4.668 11.770 1.00 93.38 100 LYS A CA 1
ATOM 757 C C . LYS A 1 100 ? 6.314 3.630 11.413 1.00 93.38 100 LYS A C 1
ATOM 759 O O . LYS A 1 100 ? 5.285 3.590 12.078 1.00 93.38 100 LYS A O 1
ATOM 764 N N . VAL A 1 101 ? 6.560 2.788 10.409 1.00 92.44 101 VAL A N 1
ATOM 765 C CA . VAL A 1 101 ? 5.668 1.686 10.015 1.00 92.44 101 VAL A CA 1
ATOM 766 C C . VAL A 1 101 ? 5.573 0.645 11.128 1.00 92.44 101 VAL A C 1
ATOM 768 O O . VAL A 1 101 ? 4.473 0.231 11.476 1.00 92.44 101 VAL A O 1
ATOM 771 N N . GLY A 1 102 ? 6.699 0.275 11.750 1.00 88.88 102 GLY A N 1
ATOM 772 C CA . GLY A 1 102 ? 6.710 -0.637 12.899 1.00 88.88 102 GLY A CA 1
ATOM 773 C C . GLY A 1 102 ? 5.945 -0.103 14.116 1.00 88.88 102 GLY A C 1
ATOM 774 O O . GLY A 1 102 ? 5.344 -0.879 14.850 1.00 88.88 102 GLY A O 1
ATOM 775 N N . GLU A 1 103 ? 5.921 1.219 14.300 1.00 90.25 103 GLU A N 1
ATOM 776 C CA . GLU A 1 103 ? 5.147 1.905 15.345 1.00 90.25 103 GLU A CA 1
ATOM 777 C C . GLU A 1 103 ? 3.678 2.175 14.948 1.00 90.25 103 GLU A C 1
ATOM 779 O O . GLU A 1 103 ? 2.945 2.782 15.725 1.00 90.25 103 GLU A O 1
ATOM 784 N N . GLY A 1 104 ? 3.244 1.785 13.742 1.00 88.31 104 GLY A N 1
ATOM 785 C CA . GLY A 1 104 ? 1.897 2.066 13.221 1.00 88.31 104 GLY A CA 1
ATOM 786 C C . GLY A 1 104 ? 1.636 3.541 12.875 1.00 88.31 104 GLY A C 1
ATOM 787 O O . GLY A 1 104 ? 0.499 3.925 12.621 1.00 88.31 104 GLY A O 1
ATOM 788 N N . LYS A 1 105 ? 2.679 4.381 12.849 1.00 91.81 105 LYS A N 1
ATOM 789 C CA . LYS A 1 105 ? 2.601 5.832 12.586 1.00 91.81 105 LYS A CA 1
ATOM 790 C C . LYS A 1 105 ? 2.700 6.201 11.108 1.00 91.81 105 LYS A C 1
ATOM 792 O O . LYS A 1 105 ? 2.508 7.360 10.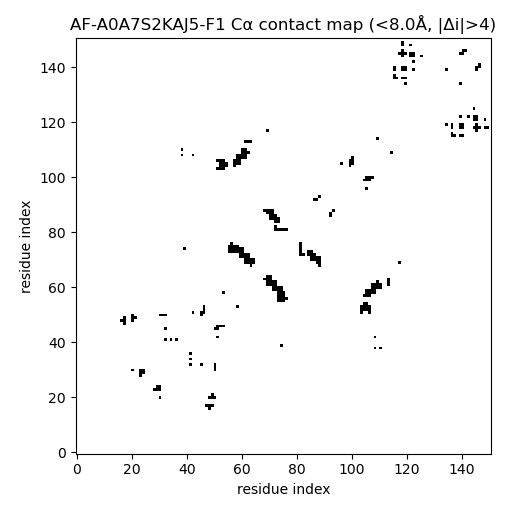757 1.00 91.81 105 LYS A O 1
ATOM 797 N N . ALA A 1 106 ? 3.072 5.253 10.257 1.00 93.44 106 ALA A N 1
ATOM 798 C CA . ALA A 1 106 ? 3.120 5.431 8.813 1.00 93.44 106 ALA A CA 1
ATOM 799 C C . ALA A 1 106 ? 2.754 4.125 8.107 1.00 93.44 106 ALA A C 1
ATOM 801 O O . ALA A 1 106 ? 2.851 3.045 8.690 1.00 93.44 106 ALA A O 1
ATOM 802 N N . ALA A 1 107 ? 2.380 4.226 6.839 1.00 94.25 107 ALA A N 1
ATOM 803 C CA . ALA A 1 107 ? 2.223 3.082 5.954 1.00 94.25 107 ALA A CA 1
ATOM 804 C C . ALA A 1 107 ? 2.877 3.369 4.605 1.00 94.25 107 ALA A C 1
ATOM 806 O O . ALA A 1 107 ? 2.972 4.520 4.183 1.00 94.25 107 ALA A O 1
ATOM 807 N N . VAL A 1 108 ? 3.348 2.316 3.943 1.00 94.44 108 VAL A N 1
ATOM 808 C CA . VAL A 1 108 ? 3.980 2.400 2.625 1.00 94.44 108 VAL A CA 1
ATOM 809 C C . VAL A 1 108 ? 3.262 1.440 1.692 1.00 94.44 108 VAL A C 1
ATOM 811 O O . VAL A 1 108 ? 2.961 0.309 2.071 1.00 94.44 108 VAL A O 1
ATOM 814 N N . CYS A 1 109 ? 3.000 1.889 0.475 1.00 94.50 109 CYS A N 1
ATOM 815 C CA . CYS A 1 109 ? 2.479 1.074 -0.608 1.00 94.50 109 CYS A CA 1
ATOM 816 C C . CYS A 1 109 ? 3.349 1.249 -1.854 1.00 94.50 109 CYS A C 1
ATOM 818 O O . CYS A 1 109 ? 3.995 2.279 -2.056 1.00 94.50 109 CYS A O 1
ATOM 820 N N . ILE A 1 110 ? 3.399 0.203 -2.669 1.00 94.62 110 ILE A N 1
ATOM 821 C CA . ILE A 1 110 ? 4.206 0.154 -3.885 1.00 94.62 110 ILE A CA 1
ATOM 822 C C . ILE A 1 110 ? 3.351 -0.538 -4.944 1.00 94.62 110 ILE A C 1
ATOM 824 O O . ILE A 1 110 ? 2.769 -1.589 -4.672 1.00 94.62 110 ILE A O 1
ATOM 828 N N . THR A 1 111 ? 3.243 0.055 -6.130 1.00 94.44 111 THR A N 1
ATOM 829 C CA . THR A 1 111 ? 2.575 -0.575 -7.274 1.00 94.44 111 THR A CA 1
ATOM 830 C C . THR A 1 111 ? 3.523 -1.532 -7.990 1.00 94.44 111 THR A C 1
ATOM 832 O O . THR A 1 111 ? 4.745 -1.397 -7.915 1.00 94.44 111 THR A O 1
ATOM 835 N N . GLY A 1 112 ? 2.966 -2.509 -8.710 1.00 91.44 112 GLY A N 1
ATOM 836 C CA . GLY A 1 112 ? 3.770 -3.509 -9.418 1.00 91.44 112 GLY A CA 1
ATOM 837 C C . GLY A 1 112 ? 4.734 -2.905 -10.445 1.00 91.44 112 GLY A C 1
ATOM 838 O O . GLY A 1 112 ? 5.883 -3.331 -10.522 1.00 91.44 112 GLY A O 1
ATOM 839 N N . ASP A 1 113 ? 4.306 -1.875 -11.180 1.00 91.12 113 ASP A N 1
ATOM 840 C CA . ASP A 1 113 ? 5.142 -1.209 -12.184 1.00 91.12 113 ASP A CA 1
ATOM 841 C C . ASP A 1 113 ? 6.315 -0.444 -11.545 1.00 91.12 113 ASP A C 1
ATOM 843 O O . ASP A 1 113 ? 7.440 -0.504 -12.036 1.00 91.12 113 ASP A O 1
ATOM 847 N N . VAL A 1 114 ? 6.086 0.239 -10.417 1.00 93.38 114 VAL A N 1
ATOM 848 C CA . VAL A 1 114 ? 7.147 0.953 -9.694 1.00 93.38 114 VAL A CA 1
ATOM 849 C C . VAL A 1 114 ? 8.118 -0.035 -9.055 1.00 93.38 114 VAL A C 1
ATOM 851 O O . VAL A 1 114 ? 9.327 0.183 -9.110 1.00 93.38 114 VAL A O 1
ATOM 854 N N . LEU A 1 115 ? 7.615 -1.142 -8.502 1.00 92.75 115 LEU A N 1
ATOM 855 C CA . LEU A 1 115 ? 8.447 -2.204 -7.941 1.00 92.75 115 LEU A CA 1
ATOM 856 C C . LEU A 1 115 ? 9.367 -2.827 -9.004 1.00 92.75 115 LEU A C 1
ATOM 858 O O . LEU A 1 115 ? 10.557 -3.019 -8.750 1.00 92.75 115 LEU A O 1
ATOM 862 N N . ALA A 1 116 ? 8.841 -3.099 -10.201 1.00 91.44 116 ALA A N 1
ATOM 863 C CA . ALA A 1 116 ? 9.627 -3.601 -11.324 1.00 91.44 116 ALA A CA 1
ATOM 864 C C . ALA A 1 116 ? 10.701 -2.592 -11.764 1.00 91.44 116 ALA A C 1
ATOM 866 O O . ALA A 1 116 ? 11.873 -2.950 -11.878 1.00 91.44 116 ALA A O 1
ATOM 867 N N . LYS A 1 117 ? 10.337 -1.311 -11.912 1.00 91.56 117 LYS A N 1
ATOM 868 C CA . LYS A 1 117 ? 11.285 -0.230 -12.236 1.00 91.56 117 LYS A CA 1
ATOM 869 C C . LYS A 1 117 ? 12.387 -0.086 -11.183 1.00 91.56 117 LYS A C 1
ATOM 871 O O . LYS A 1 117 ? 13.537 0.167 -11.543 1.00 91.56 117 LYS A O 1
ATOM 876 N N . LEU A 1 118 ? 12.054 -0.232 -9.898 1.00 92.12 118 LEU A N 1
ATOM 877 C CA . LEU A 1 118 ? 13.026 -0.191 -8.802 1.00 92.12 118 LEU A CA 1
ATOM 878 C C . LEU A 1 118 ? 14.008 -1.364 -8.894 1.00 92.12 118 LEU A C 1
ATOM 880 O O . LEU A 1 118 ? 15.216 -1.163 -8.780 1.00 92.12 118 LEU A O 1
ATOM 884 N N . ALA A 1 119 ? 13.502 -2.569 -9.170 1.00 91.75 119 ALA A N 1
ATOM 885 C CA . ALA A 1 119 ? 14.330 -3.753 -9.373 1.00 91.75 119 ALA A CA 1
ATOM 886 C C . ALA A 1 119 ? 15.289 -3.585 -10.560 1.00 91.75 119 ALA A C 1
ATOM 888 O O . ALA A 1 119 ? 16.483 -3.835 -10.413 1.00 91.75 119 ALA A O 1
ATOM 889 N N . VAL A 1 120 ? 14.798 -3.105 -11.707 1.00 90.31 120 VAL A N 1
ATOM 890 C CA . VAL A 1 120 ? 15.631 -2.810 -12.886 1.00 90.31 120 VAL A CA 1
ATOM 891 C C . VAL A 1 12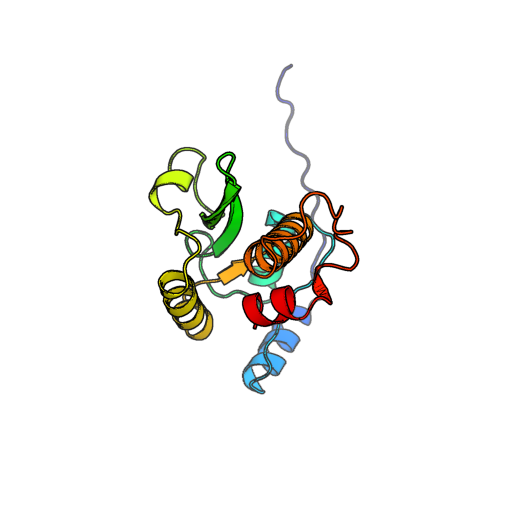0 ? 16.730 -1.798 -12.543 1.00 90.31 120 VAL A C 1
ATOM 893 O O . VAL A 1 120 ? 17.903 -2.069 -12.789 1.00 90.31 120 VAL A O 1
ATOM 896 N N . SER A 1 121 ? 16.389 -0.696 -11.868 1.00 89.69 121 SER A N 1
ATOM 897 C CA . SER A 1 121 ? 17.368 0.324 -11.459 1.00 89.69 121 SER A CA 1
ATOM 898 C C . SER A 1 121 ? 18.430 -0.211 -10.484 1.00 89.69 121 SER A C 1
ATOM 900 O O . SER A 1 121 ? 19.592 0.199 -10.527 1.00 89.69 121 SER A O 1
ATOM 902 N N . ALA A 1 122 ? 18.072 -1.149 -9.603 1.00 89.38 122 ALA A N 1
ATOM 903 C CA . ALA A 1 122 ? 19.032 -1.813 -8.720 1.00 89.38 122 ALA A CA 1
ATOM 904 C C . ALA A 1 122 ? 20.022 -2.701 -9.495 1.00 89.38 122 ALA A C 1
ATOM 906 O O . ALA A 1 122 ? 21.207 -2.745 -9.162 1.00 89.38 122 ALA A O 1
ATOM 907 N N . ILE A 1 123 ? 19.556 -3.384 -10.543 1.00 89.06 123 ILE A N 1
ATOM 908 C CA . ILE A 1 123 ? 20.399 -4.217 -11.412 1.00 89.06 123 ILE A CA 1
ATOM 909 C C . ILE A 1 123 ? 21.360 -3.346 -12.226 1.00 89.06 123 ILE A C 1
ATOM 911 O O . ILE A 1 123 ? 22.552 -3.642 -12.266 1.00 89.06 123 ILE A O 1
ATOM 915 N N . GLU A 1 124 ? 20.869 -2.255 -12.817 1.00 87.69 124 GLU A N 1
ATOM 916 C CA . GLU A 1 124 ? 21.682 -1.308 -13.595 1.00 87.69 124 GLU A CA 1
ATOM 917 C C . GLU A 1 124 ? 22.817 -0.708 -12.752 1.00 87.69 124 GLU A C 1
ATOM 919 O O . GLU A 1 124 ? 23.971 -0.699 -13.181 1.00 87.69 124 GLU A O 1
ATOM 924 N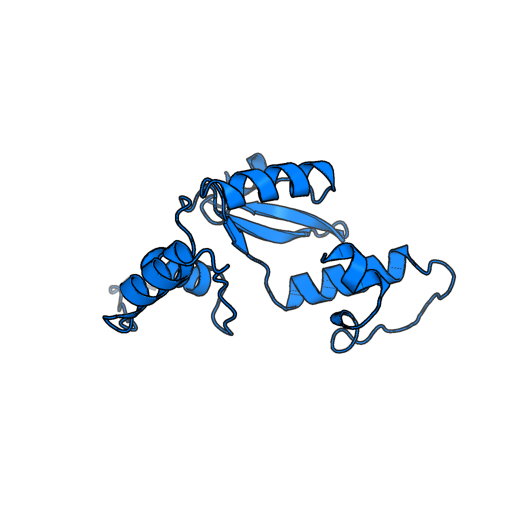 N . ARG A 1 125 ? 22.529 -0.295 -11.508 1.00 85.88 125 ARG A N 1
ATOM 925 C CA . ARG A 1 125 ? 23.554 0.215 -10.576 1.00 85.88 125 ARG A CA 1
ATOM 926 C C . ARG A 1 125 ? 24.620 -0.824 -10.223 1.00 85.88 125 ARG A C 1
ATOM 928 O O . ARG A 1 125 ? 25.765 -0.458 -9.977 1.00 85.88 125 ARG A O 1
ATOM 935 N N . ALA A 1 126 ? 24.261 -2.106 -10.190 1.00 84.44 126 ALA A N 1
ATOM 936 C CA . ALA A 1 126 ? 25.179 -3.196 -9.867 1.00 84.44 126 ALA A CA 1
ATOM 937 C C . ALA A 1 126 ? 26.003 -3.689 -11.073 1.00 84.44 126 ALA A C 1
ATOM 939 O O . ALA A 1 126 ? 26.918 -4.493 -10.896 1.00 84.44 126 ALA A O 1
ATOM 940 N N . SER A 1 127 ? 25.686 -3.274 -12.304 1.00 78.69 127 SER A N 1
ATOM 941 C CA . SER A 1 127 ? 26.360 -3.740 -13.527 1.00 78.69 127 SER A CA 1
ATOM 942 C C . SER A 1 127 ? 26.510 -2.617 -14.566 1.00 78.69 127 SER A C 1
ATOM 944 O O . SER A 1 127 ? 25.835 -2.639 -15.595 1.00 78.69 127 SER A O 1
ATOM 946 N N . PRO A 1 128 ? 27.429 -1.659 -14.342 1.00 65.56 128 PRO A N 1
ATOM 947 C CA . PRO A 1 128 ? 27.615 -0.501 -15.222 1.00 65.56 128 PRO A CA 1
ATOM 948 C C . PRO A 1 128 ? 28.188 -0.840 -16.613 1.00 65.56 128 PRO A C 1
ATOM 950 O O . PRO A 1 128 ? 28.052 -0.041 -17.534 1.00 65.56 128 PRO A O 1
ATOM 953 N N . GLU A 1 129 ? 28.815 -2.010 -16.798 1.00 61.84 129 GLU A N 1
ATOM 954 C CA . GLU A 1 129 ? 29.536 -2.350 -18.040 1.00 61.84 129 GLU A CA 1
ATOM 955 C C . GLU A 1 129 ? 28.689 -3.021 -19.137 1.00 61.84 129 GLU A C 1
ATOM 957 O O . GLU A 1 129 ? 29.166 -3.219 -20.253 1.00 61.84 129 GLU A O 1
ATOM 962 N N . LYS A 1 130 ? 27.420 -3.358 -18.879 1.00 56.47 130 LYS A N 1
ATOM 963 C CA . LYS A 1 130 ? 26.537 -3.983 -19.880 1.00 56.47 130 LYS A CA 1
ATOM 964 C C . LYS A 1 130 ? 25.522 -2.981 -20.414 1.00 56.47 130 LYS A C 1
ATOM 966 O O . LYS A 1 130 ? 24.330 -3.055 -20.125 1.00 56.47 130 LYS A O 1
ATOM 971 N N . GLY A 1 131 ? 26.013 -2.056 -21.235 1.00 48.75 131 GLY A N 1
ATOM 972 C CA . GLY A 1 131 ? 25.155 -1.270 -22.114 1.00 48.75 131 GLY A CA 1
ATOM 973 C C . GLY A 1 131 ? 24.249 -2.196 -22.934 1.00 48.75 131 GLY A C 1
ATOM 974 O O . GLY A 1 131 ? 24.726 -3.130 -23.575 1.00 48.75 131 GLY A O 1
ATOM 975 N N . SER A 1 132 ? 22.942 -1.930 -22.908 1.00 49.47 132 SER A N 1
ATOM 976 C CA . SER A 1 132 ? 21.928 -2.579 -23.751 1.00 49.47 132 SER A CA 1
ATOM 977 C C . SER A 1 132 ? 21.578 -4.046 -23.434 1.00 49.47 132 SER A C 1
ATOM 979 O O . SER A 1 132 ? 21.315 -4.832 -24.347 1.00 49.47 132 SER A O 1
ATOM 981 N N . LEU A 1 133 ? 21.476 -4.440 -22.163 1.00 57.03 133 LEU A N 1
ATOM 982 C CA . LEU A 1 133 ? 20.604 -5.573 -21.828 1.00 57.03 133 LEU A CA 1
ATOM 983 C C . LEU A 1 133 ? 19.206 -5.036 -21.540 1.00 57.03 133 LEU A C 1
ATOM 985 O O . LEU A 1 133 ? 18.996 -4.342 -20.552 1.00 57.03 133 LEU A O 1
ATOM 989 N N . VAL A 1 134 ? 18.248 -5.364 -22.409 1.00 63.84 134 VAL A N 1
ATOM 990 C CA . VAL A 1 134 ? 16.824 -5.207 -22.102 1.00 63.84 134 VAL A CA 1
ATOM 991 C C . VAL A 1 134 ? 16.527 -6.158 -20.946 1.00 63.84 134 VAL A C 1
ATOM 993 O O . VAL A 1 134 ? 16.407 -7.368 -21.141 1.00 63.84 134 VAL A O 1
ATOM 996 N N . ILE A 1 135 ? 16.502 -5.630 -19.724 1.00 72.38 135 ILE A N 1
ATOM 997 C CA . ILE A 1 135 ? 16.142 -6.411 -18.545 1.00 72.38 135 ILE A CA 1
ATOM 998 C C . ILE A 1 135 ? 14.634 -6.626 -18.611 1.00 72.38 135 ILE A C 1
ATOM 1000 O O . ILE A 1 135 ? 13.862 -5.675 -18.526 1.00 72.38 135 ILE A O 1
ATOM 1004 N N . ASP A 1 136 ? 14.213 -7.878 -18.772 1.00 77.25 136 ASP A N 1
ATOM 1005 C CA . ASP A 1 136 ? 12.799 -8.220 -18.683 1.00 77.25 136 ASP A CA 1
ATOM 1006 C C . ASP A 1 136 ? 12.319 -7.984 -17.238 1.00 77.25 136 ASP A C 1
ATOM 1008 O O . ASP A 1 136 ? 12.774 -8.622 -16.282 1.00 77.25 136 ASP A O 1
ATOM 1012 N N . GLU A 1 137 ? 11.392 -7.040 -17.078 1.00 77.69 137 GLU A N 1
ATOM 1013 C CA . GLU A 1 137 ? 10.768 -6.679 -15.802 1.00 77.69 137 GLU A CA 1
ATOM 1014 C C . GLU A 1 137 ? 10.174 -7.899 -15.076 1.00 77.69 137 GLU A C 1
ATOM 1016 O O . GLU A 1 137 ? 10.151 -7.940 -13.845 1.00 77.69 137 GLU A O 1
ATOM 1021 N N . ARG A 1 138 ? 9.763 -8.937 -15.821 1.00 77.19 138 ARG A N 1
ATOM 1022 C CA . ARG A 1 138 ? 9.199 -10.183 -15.274 1.00 77.19 138 ARG A CA 1
ATOM 1023 C C . ARG A 1 138 ? 10.218 -11.006 -14.494 1.00 77.19 138 ARG A C 1
ATOM 1025 O O . ARG A 1 138 ? 9.837 -11.755 -13.596 1.00 77.19 138 ARG A O 1
ATOM 1032 N N . ILE A 1 139 ? 11.503 -10.887 -14.830 1.00 84.00 139 ILE A N 1
ATOM 1033 C CA . ILE A 1 139 ? 12.591 -11.614 -14.160 1.00 84.00 139 ILE A CA 1
ATOM 1034 C C . ILE A 1 139 ? 13.437 -10.710 -13.261 1.00 84.00 139 ILE A C 1
ATOM 1036 O O . ILE A 1 139 ? 14.165 -11.228 -12.412 1.00 84.00 139 ILE A O 1
ATOM 1040 N N . ALA A 1 140 ? 13.313 -9.385 -13.392 1.00 86.00 140 ALA A N 1
ATOM 1041 C CA . ALA A 1 140 ? 14.105 -8.406 -12.648 1.00 86.00 140 ALA A CA 1
ATOM 1042 C C . ALA A 1 140 ? 14.046 -8.628 -11.126 1.00 86.00 140 ALA A C 1
ATOM 1044 O O . ALA A 1 140 ? 15.075 -8.611 -10.454 1.00 86.00 140 ALA A O 1
ATOM 1045 N N . LEU A 1 141 ? 12.868 -8.945 -10.578 1.00 87.25 141 LEU A N 1
ATOM 1046 C CA . LEU A 1 141 ? 12.685 -9.184 -9.137 1.00 87.25 141 LEU A CA 1
ATOM 1047 C C . LEU A 1 141 ? 13.429 -10.420 -8.606 1.00 87.25 141 LEU A C 1
ATOM 1049 O O . LEU A 1 141 ? 13.692 -10.524 -7.407 1.00 87.25 141 LEU A O 1
ATOM 1053 N N . ASN A 1 142 ? 13.789 -11.364 -9.478 1.00 87.94 142 ASN A N 1
ATOM 1054 C CA . ASN A 1 142 ? 14.556 -12.546 -9.092 1.00 87.94 142 ASN A CA 1
ATOM 1055 C C . ASN A 1 142 ? 16.069 -12.314 -9.102 1.00 87.94 142 ASN A C 1
ATOM 1057 O O . ASN A 1 142 ? 16.807 -13.158 -8.592 1.00 87.94 142 ASN A O 1
ATOM 1061 N N . HIS A 1 143 ? 16.537 -11.188 -9.642 1.00 88.94 143 HIS A N 1
ATOM 1062 C CA . HIS A 1 143 ? 17.959 -10.889 -9.702 1.00 88.94 143 HIS A CA 1
ATOM 1063 C C . HIS A 1 143 ? 18.531 -10.628 -8.294 1.00 88.94 143 HIS A C 1
ATOM 1065 O O . HIS A 1 143 ? 17.911 -9.902 -7.513 1.00 88.94 143 HIS A O 1
ATOM 1071 N N . PRO A 1 144 ? 19.733 -11.140 -7.957 1.00 88.12 144 PRO A N 1
ATOM 1072 C CA . PRO A 1 144 ? 20.343 -10.932 -6.642 1.00 88.12 144 PRO A CA 1
ATOM 1073 C C . PRO A 1 144 ? 20.451 -9.456 -6.245 1.00 88.12 144 PRO A C 1
ATOM 1075 O O . PRO A 1 144 ? 20.095 -9.102 -5.128 1.00 88.12 144 PRO A O 1
ATOM 1078 N N . ALA A 1 145 ? 20.858 -8.582 -7.173 1.00 87.94 145 ALA A N 1
ATOM 1079 C CA . ALA A 1 145 ? 20.949 -7.140 -6.918 1.00 87.94 145 ALA A CA 1
ATOM 1080 C C . ALA A 1 145 ? 19.594 -6.511 -6.541 1.00 87.94 145 ALA A C 1
ATOM 1082 O O . ALA A 1 145 ? 19.525 -5.722 -5.602 1.00 87.94 145 ALA A O 1
ATOM 1083 N N . ALA A 1 146 ? 18.511 -6.906 -7.221 1.00 88.38 146 ALA A N 1
ATOM 1084 C CA . ALA A 1 146 ? 17.167 -6.439 -6.893 1.00 88.38 146 ALA A CA 1
ATOM 1085 C C . ALA A 1 146 ? 16.715 -6.954 -5.520 1.00 88.38 146 ALA A C 1
ATOM 1087 O O . ALA A 1 146 ? 16.140 -6.206 -4.738 1.00 88.38 146 ALA A O 1
ATOM 1088 N N . ARG A 1 147 ? 17.021 -8.214 -5.187 1.00 88.50 147 ARG A N 1
ATOM 1089 C CA . ARG A 1 147 ? 16.704 -8.783 -3.869 1.00 88.50 147 ARG A CA 1
ATOM 1090 C C . ARG A 1 147 ? 17.449 -8.087 -2.734 1.00 88.50 147 ARG A C 1
ATOM 1092 O O . ARG A 1 147 ? 16.857 -7.898 -1.682 1.00 88.50 147 ARG A O 1
ATOM 1099 N N . THR A 1 148 ? 18.704 -7.695 -2.945 1.00 88.44 148 THR A N 1
ATOM 1100 C CA . THR A 1 148 ? 19.487 -6.949 -1.948 1.00 88.44 148 THR A CA 1
ATOM 1101 C C . THR A 1 148 ? 18.911 -5.559 -1.694 1.00 88.44 148 THR A C 1
ATOM 1103 O O . THR A 1 148 ? 18.868 -5.126 -0.550 1.00 88.44 148 THR A O 1
ATOM 1106 N N . GLU A 1 149 ? 18.447 -4.867 -2.736 1.00 86.00 149 GLU A N 1
ATOM 1107 C CA . GLU A 1 149 ? 17.805 -3.552 -2.596 1.00 86.00 149 GLU A CA 1
ATOM 1108 C C . GLU A 1 149 ? 16.444 -3.637 -1.880 1.00 86.00 149 GLU A C 1
ATOM 1110 O O . GLU A 1 149 ? 16.069 -2.721 -1.155 1.00 86.00 149 GLU A O 1
ATOM 1115 N N . LEU A 1 150 ? 15.704 -4.733 -2.075 1.00 83.69 150 LEU A N 1
ATOM 1116 C CA . LEU A 1 150 ? 14.352 -4.929 -1.536 1.00 83.69 150 LEU A CA 1
ATOM 1117 C C . LEU A 1 150 ? 14.304 -5.595 -0.143 1.00 83.69 150 LEU A C 1
ATOM 1119 O O . LEU A 1 150 ? 13.205 -5.794 0.382 1.00 83.69 150 LEU A O 1
ATOM 1123 N N . ALA A 1 151 ? 15.451 -5.970 0.435 1.00 75.94 151 ALA A N 1
ATOM 1124 C CA . ALA A 1 151 ? 15.561 -6.665 1.728 1.00 75.94 151 ALA A CA 1
ATOM 1125 C C . ALA A 1 151 ? 15.575 -5.710 2.940 1.00 75.94 151 ALA A C 1
ATOM 1127 O O . ALA A 1 151 ? 14.940 -6.046 3.974 1.00 75.94 151 ALA A O 1
#

Mean predicted aligned error: 6.36 Å